Protein AF-A0A2P6PM09-F1 (afdb_monomer_lite)

Structure (mmCIF, N/CA/C/O backbone):
data_AF-A0A2P6PM09-F1
#
_entry.id   AF-A0A2P6PM09-F1
#
loop_
_atom_site.group_PDB
_atom_site.id
_atom_site.type_symbol
_atom_site.label_atom_id
_atom_site.label_alt_id
_atom_site.label_comp_id
_atom_site.label_asym_id
_atom_site.label_entity_id
_atom_site.label_seq_id
_atom_site.pdbx_PDB_ins_code
_atom_site.Cartn_x
_atom_site.Cartn_y
_atom_site.Cartn_z
_atom_site.occupancy
_atom_site.B_iso_or_equiv
_atom_site.auth_seq_id
_atom_site.auth_comp_id
_atom_site.auth_asym_id
_atom_site.auth_atom_id
_atom_site.pdbx_PDB_model_num
ATOM 1 N N . MET A 1 1 ? 12.568 -8.141 -3.820 1.00 71.38 1 MET A N 1
ATOM 2 C CA . MET A 1 1 ? 11.173 -7.663 -3.895 1.00 71.38 1 MET A CA 1
ATOM 3 C C . MET A 1 1 ? 10.955 -6.549 -2.881 1.00 71.38 1 MET A C 1
ATOM 5 O O . MET A 1 1 ? 11.333 -6.743 -1.737 1.00 71.38 1 MET A O 1
ATOM 9 N N . CYS A 1 2 ? 10.414 -5.392 -3.275 1.00 85.44 2 CYS A N 1
ATOM 10 C CA . CYS A 1 2 ? 10.386 -4.193 -2.427 1.00 85.44 2 CYS A CA 1
ATOM 11 C C . CYS A 1 2 ? 8.948 -3.800 -2.032 1.00 85.44 2 CYS A C 1
ATOM 13 O O . CYS A 1 2 ? 8.104 -3.574 -2.901 1.00 85.44 2 CYS A O 1
ATOM 15 N N . ALA A 1 3 ? 8.652 -3.728 -0.728 1.00 88.50 3 ALA A N 1
ATOM 16 C CA . ALA A 1 3 ? 7.314 -3.406 -0.216 1.00 88.50 3 ALA A CA 1
ATOM 17 C C . ALA A 1 3 ? 6.895 -1.960 -0.533 1.00 88.50 3 ALA A C 1
ATOM 19 O O . ALA A 1 3 ? 5.763 -1.719 -0.949 1.00 88.50 3 ALA A O 1
ATOM 20 N N . SER A 1 4 ? 7.826 -1.011 -0.415 1.00 86.00 4 SER A N 1
ATOM 21 C CA . SER A 1 4 ? 7.610 0.398 -0.757 1.00 86.00 4 SER A CA 1
ATOM 22 C C . SER A 1 4 ? 7.308 0.591 -2.243 1.00 86.00 4 SER A C 1
ATOM 24 O O . SER A 1 4 ? 6.404 1.352 -2.575 1.00 86.00 4 SER A O 1
ATOM 26 N N . LEU A 1 5 ? 7.963 -0.158 -3.137 1.00 85.75 5 LEU A N 1
ATOM 27 C CA . LEU A 1 5 ? 7.642 -0.129 -4.569 1.00 85.75 5 L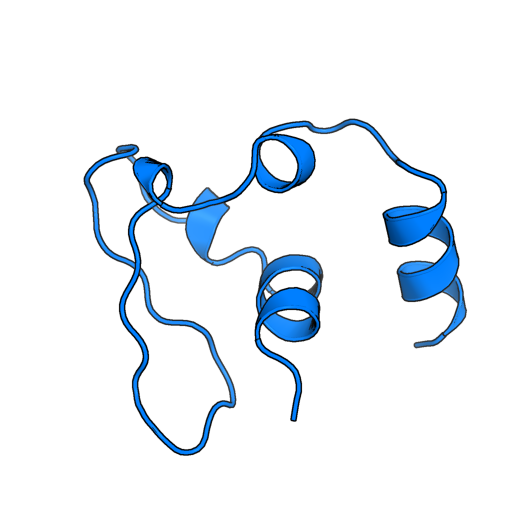EU A CA 1
ATOM 28 C C . LEU A 1 5 ? 6.204 -0.605 -4.843 1.00 85.75 5 LEU A C 1
ATOM 30 O O . LEU A 1 5 ? 5.469 0.040 -5.583 1.00 85.75 5 LEU A O 1
ATOM 34 N N . ASN A 1 6 ? 5.764 -1.690 -4.198 1.00 89.00 6 ASN A N 1
ATOM 35 C CA . ASN A 1 6 ? 4.390 -2.184 -4.345 1.00 89.00 6 ASN A CA 1
ATOM 36 C C . ASN A 1 6 ? 3.351 -1.206 -3.768 1.00 89.00 6 ASN A C 1
ATOM 38 O O . ASN A 1 6 ? 2.278 -1.032 -4.346 1.00 89.00 6 ASN A O 1
ATOM 42 N N . LEU A 1 7 ? 3.668 -0.543 -2.652 1.00 89.12 7 LEU A N 1
ATOM 43 C CA . LEU A 1 7 ? 2.831 0.513 -2.080 1.00 89.12 7 LEU A CA 1
ATOM 44 C C . LEU A 1 7 ? 2.663 1.701 -3.035 1.00 89.12 7 LEU A C 1
ATOM 46 O O . LEU A 1 7 ? 1.563 2.242 -3.123 1.00 89.12 7 LEU A O 1
ATOM 50 N N . LEU A 1 8 ? 3.723 2.085 -3.753 1.00 85.31 8 LEU A N 1
ATOM 51 C CA . LEU A 1 8 ? 3.689 3.171 -4.737 1.00 85.31 8 LEU A CA 1
ATOM 52 C C . LEU A 1 8 ? 2.907 2.795 -5.998 1.00 85.31 8 LEU A C 1
ATOM 54 O O . LEU A 1 8 ? 2.095 3.591 -6.464 1.00 85.31 8 LEU A O 1
ATOM 58 N N . LEU A 1 9 ? 3.140 1.588 -6.519 1.00 85.19 9 LEU A N 1
ATOM 59 C CA . LEU A 1 9 ? 2.545 1.091 -7.759 1.00 85.19 9 LEU A CA 1
ATOM 60 C C . LEU A 1 9 ? 1.046 0.834 -7.640 1.00 85.19 9 LEU A C 1
ATOM 62 O O . LEU A 1 9 ? 0.256 1.307 -8.450 1.00 85.19 9 LEU A O 1
ATOM 66 N N . TYR A 1 10 ? 0.651 0.069 -6.625 1.00 89.25 10 TYR A N 1
ATOM 67 C CA . TYR A 1 10 ? -0.719 -0.432 -6.508 1.00 89.25 10 TYR A CA 1
ATOM 68 C C . TYR A 1 10 ? -1.579 0.380 -5.546 1.00 89.25 10 TYR A C 1
ATOM 70 O O . TYR A 1 10 ? -2.793 0.170 -5.491 1.00 89.25 10 TYR A O 1
ATOM 78 N N . GLN A 1 11 ? -0.946 1.263 -4.766 1.00 90.31 11 GLN A N 1
ATOM 79 C CA . GLN A 1 11 ? -1.585 2.166 -3.810 1.00 90.31 11 GLN A CA 1
ATOM 80 C C . GLN A 1 11 ? -2.690 1.485 -2.975 1.00 90.31 11 GLN A C 1
ATOM 82 O O . GLN A 1 11 ? -3.793 2.022 -2.863 1.00 90.31 11 GLN A O 1
ATOM 87 N N . PRO A 1 12 ? -2.439 0.300 -2.370 1.00 92.00 12 PRO A N 1
ATOM 88 C CA . PRO A 1 12 ? -3.477 -0.444 -1.649 1.00 92.00 12 PRO A CA 1
ATOM 89 C C . PRO A 1 12 ? -4.039 0.358 -0.465 1.00 92.00 12 PRO A C 1
ATOM 91 O O . PRO A 1 12 ? -5.222 0.266 -0.157 1.00 92.00 12 PRO A O 1
ATOM 94 N N . HIS A 1 13 ? -3.218 1.227 0.127 1.00 91.19 13 HIS A N 1
ATOM 95 C CA . HIS A 1 13 ? -3.592 2.145 1.198 1.00 91.19 13 HIS A CA 1
ATOM 96 C C . HIS A 1 13 ? -4.612 3.218 0.789 1.00 91.19 13 HIS A C 1
A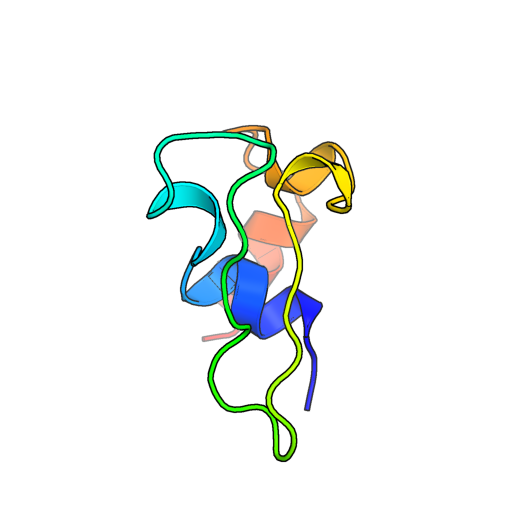TOM 98 O O . HIS A 1 13 ? -5.215 3.823 1.670 1.00 91.19 13 HIS A O 1
ATOM 104 N N . LYS A 1 14 ? -4.835 3.476 -0.508 1.00 90.44 14 LYS A N 1
ATOM 105 C CA . LYS A 1 14 ? -5.901 4.380 -0.987 1.00 90.44 14 LYS A CA 1
ATOM 106 C C . LYS A 1 14 ? -7.246 3.676 -1.174 1.00 90.44 14 LYS A C 1
ATOM 108 O O . LYS A 1 14 ? -8.252 4.346 -1.359 1.00 90.44 14 LYS A O 1
ATOM 113 N N . LYS A 1 15 ? -7.266 2.339 -1.138 1.00 90.19 15 LYS A N 1
ATOM 114 C CA . LYS A 1 15 ? -8.477 1.528 -1.343 1.00 90.19 15 LYS A CA 1
ATOM 115 C C . LYS A 1 15 ? -9.261 1.264 -0.057 1.00 90.19 15 LYS A C 1
ATOM 117 O O . LYS A 1 15 ? -10.363 0.740 -0.133 1.00 90.19 15 LYS A O 1
ATOM 122 N N . VAL A 1 16 ? -8.686 1.601 1.094 1.00 91.62 16 VAL A N 1
ATOM 123 C CA . VAL A 1 16 ? -9.331 1.483 2.407 1.00 91.62 16 VAL A CA 1
ATOM 124 C C . VAL A 1 16 ? -10.007 2.795 2.795 1.00 91.62 16 VAL A C 1
ATOM 126 O O . VAL A 1 16 ? -9.524 3.877 2.451 1.00 91.62 16 VAL A O 1
ATOM 129 N N . SER A 1 17 ? -11.123 2.718 3.509 1.00 91.06 17 SER A N 1
ATOM 130 C CA . SER A 1 17 ? -11.921 3.884 3.895 1.00 91.06 17 SER A CA 1
ATOM 131 C C . SER A 1 17 ? -11.401 4.562 5.164 1.00 91.06 17 SER A C 1
ATOM 133 O O . SER A 1 17 ? -11.614 5.759 5.334 1.00 91.06 17 SER A O 1
ATOM 135 N N . SER A 1 18 ? -10.686 3.839 6.033 1.00 92.31 18 SER A N 1
ATOM 136 C CA . SER A 1 18 ? -10.149 4.364 7.299 1.00 92.31 18 SER A CA 1
ATOM 137 C C . SER A 1 18 ? -8.634 4.196 7.417 1.00 92.31 18 SER A C 1
ATOM 139 O O . SER A 1 18 ? -8.060 3.238 6.901 1.00 92.31 18 SER A O 1
ATOM 141 N N . ASP A 1 19 ? -7.980 5.089 8.163 1.00 90.75 19 ASP A N 1
ATOM 142 C CA . ASP A 1 19 ? -6.542 4.987 8.422 1.00 90.75 19 ASP A CA 1
ATOM 143 C C . ASP A 1 19 ? -6.169 3.781 9.295 1.00 90.75 19 ASP A C 1
ATOM 145 O O . ASP A 1 19 ? -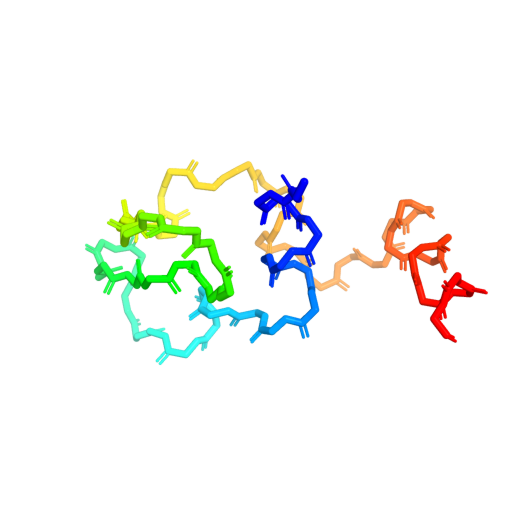5.042 3.283 9.225 1.00 90.75 19 ASP A O 1
ATOM 149 N N . SER A 1 20 ? -7.126 3.301 10.094 1.00 94.94 20 SER A N 1
ATOM 150 C CA . SER A 1 20 ? -7.000 2.120 10.955 1.00 94.94 20 SER A CA 1
ATOM 151 C C . SER A 1 20 ? -7.397 0.823 10.250 1.00 94.94 20 SER A C 1
ATOM 153 O O . SER A 1 20 ? -7.178 -0.262 10.787 1.00 94.94 20 SER A O 1
ATOM 155 N N . GLU A 1 21 ? -7.984 0.910 9.058 1.00 95.88 21 GLU A N 1
ATOM 156 C CA . GLU A 1 21 ? -8.360 -0.263 8.281 1.00 95.88 21 GLU A CA 1
ATOM 157 C C . GLU A 1 21 ? -7.113 -0.920 7.676 1.00 95.88 21 GLU A C 1
ATOM 159 O O . GLU A 1 21 ? -6.227 -0.262 7.121 1.00 95.88 21 GLU A O 1
ATOM 164 N N . SER A 1 22 ? -7.025 -2.244 7.811 1.00 95.62 22 SER A N 1
ATOM 165 C CA . SER A 1 22 ? -5.875 -3.003 7.329 1.00 95.62 22 SER A CA 1
ATOM 166 C C . SER A 1 22 ? -5.983 -3.310 5.837 1.00 95.62 22 SER A C 1
ATOM 168 O O . SER A 1 22 ? -7.010 -3.808 5.383 1.00 95.62 22 SER A O 1
ATOM 170 N N . PHE A 1 23 ? -4.886 -3.154 5.105 1.00 95.25 23 PHE A N 1
ATOM 171 C CA . PHE A 1 23 ? -4.726 -3.596 3.722 1.00 95.25 23 PHE A CA 1
ATOM 172 C C . PHE A 1 23 ? -3.520 -4.535 3.582 1.00 95.25 23 PHE A C 1
ATOM 174 O O . PHE A 1 23 ? -2.661 -4.617 4.461 1.00 95.25 23 PHE A O 1
ATOM 181 N N . VAL A 1 24 ? -3.447 -5.254 2.459 1.00 95.62 24 VAL A N 1
ATOM 182 C CA . VAL A 1 24 ? -2.344 -6.174 2.138 1.00 95.62 24 VAL A CA 1
ATOM 183 C C . VAL A 1 24 ? -1.443 -5.557 1.074 1.00 95.62 24 VAL A C 1
ATOM 185 O O . VAL A 1 24 ? -1.934 -4.996 0.093 1.00 95.62 24 VAL A O 1
ATOM 188 N N . ILE A 1 25 ? -0.125 -5.686 1.242 1.00 93.19 25 ILE A N 1
ATOM 189 C CA . ILE A 1 25 ? 0.834 -5.304 0.199 1.00 93.19 25 ILE A CA 1
ATOM 190 C C . ILE A 1 25 ? 0.871 -6.408 -0.868 1.00 93.19 25 ILE A C 1
ATOM 192 O O . ILE A 1 25 ? 1.160 -7.560 -0.535 1.00 93.19 25 ILE A O 1
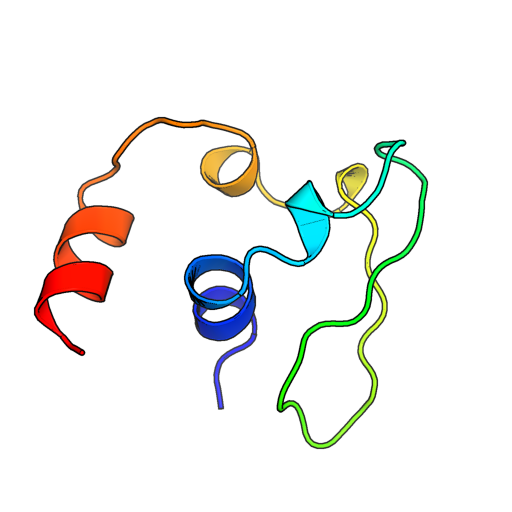ATOM 196 N N . PRO A 1 26 ? 0.581 -6.088 -2.141 1.00 90.12 26 PRO A N 1
ATOM 197 C CA . PRO A 1 26 ? 0.525 -7.086 -3.197 1.00 90.12 26 PRO A CA 1
ATOM 198 C C . PRO A 1 26 ? 1.912 -7.616 -3.568 1.00 90.12 26 PRO A C 1
ATOM 200 O O . PRO A 1 26 ? 2.946 -7.018 -3.266 1.00 90.12 26 PRO A O 1
ATOM 203 N N . ASN A 1 27 ? 1.891 -8.753 -4.259 1.00 89.94 27 ASN A N 1
ATOM 204 C CA . ASN A 1 27 ? 3.021 -9.452 -4.861 1.00 89.94 27 ASN A CA 1
ATOM 205 C C . ASN A 1 27 ? 4.075 -10.009 -3.883 1.00 89.94 27 ASN A C 1
ATOM 207 O O . ASN A 1 27 ? 4.888 -10.819 -4.302 1.00 89.94 27 ASN A O 1
ATOM 211 N N . LEU A 1 28 ? 4.080 -9.655 -2.597 1.00 89.31 28 LEU A N 1
ATOM 212 C CA . LEU A 1 28 ? 5.039 -10.209 -1.634 1.00 89.31 28 LEU A CA 1
ATOM 213 C C . LEU A 1 28 ? 4.824 -11.722 -1.401 1.00 89.31 28 LEU A C 1
ATOM 215 O O . LEU A 1 28 ? 3.677 -12.172 -1.382 1.00 89.31 28 LEU A O 1
ATOM 219 N N . PRO A 1 29 ? 5.900 -12.507 -1.162 1.00 88.81 29 PRO A N 1
ATOM 220 C CA . PRO A 1 29 ? 5.794 -13.949 -0.904 1.00 88.81 29 PRO A CA 1
ATOM 221 C C . PRO A 1 29 ? 4.970 -14.257 0.353 1.00 88.81 29 PRO A C 1
ATOM 223 O O . PRO A 1 29 ? 4.313 -15.292 0.444 1.00 88.81 29 PRO A O 1
ATOM 226 N N . ASN A 1 30 ? 4.959 -13.329 1.310 1.00 89.25 30 ASN A N 1
ATOM 227 C CA . ASN A 1 30 ? 4.137 -13.392 2.506 1.00 89.25 30 ASN A CA 1
ATOM 228 C C . ASN A 1 30 ? 3.078 -12.289 2.478 1.00 89.25 30 ASN A C 1
ATOM 230 O O . ASN A 1 30 ? 3.319 -11.173 2.013 1.00 89.25 30 ASN A O 1
ATOM 234 N N . LYS A 1 31 ? 1.907 -12.583 3.050 1.00 92.12 31 LYS A N 1
ATOM 235 C CA . LYS A 1 31 ? 0.829 -11.604 3.218 1.00 92.12 31 LYS A CA 1
ATOM 236 C C . LYS A 1 31 ? 1.184 -10.630 4.339 1.00 92.12 31 LYS A C 1
ATOM 238 O O . LYS A 1 31 ? 0.897 -10.892 5.505 1.00 92.12 31 LYS A O 1
ATOM 243 N N . ILE A 1 32 ? 1.789 -9.502 3.980 1.00 93.00 32 ILE A N 1
ATOM 244 C CA . ILE A 1 32 ? 2.056 -8.410 4.919 1.00 93.00 32 ILE A CA 1
ATOM 245 C C . ILE A 1 32 ? 0.817 -7.518 4.997 1.00 93.00 32 ILE A C 1
ATOM 247 O O . ILE A 1 32 ? 0.415 -6.926 3.992 1.00 93.00 32 ILE A O 1
ATOM 251 N N . LYS A 1 33 ? 0.215 -7.444 6.188 1.00 94.81 33 LYS A N 1
ATOM 252 C CA . LYS A 1 33 ? -0.895 -6.539 6.503 1.00 94.81 33 LYS A CA 1
ATOM 253 C C . LYS A 1 33 ? -0.361 -5.278 7.171 1.00 94.81 33 LYS A C 1
ATOM 255 O O . LYS A 1 33 ? 0.453 -5.383 8.085 1.00 94.81 33 LYS A O 1
ATOM 260 N N . MET A 1 34 ? -0.842 -4.120 6.738 1.00 94.06 34 MET A N 1
ATOM 261 C CA . MET A 1 34 ? -0.546 -2.827 7.356 1.00 94.06 34 MET A CA 1
ATOM 262 C C . MET A 1 34 ? -1.781 -1.930 7.353 1.00 94.06 34 MET A C 1
ATOM 264 O O . MET A 1 34 ? -2.732 -2.188 6.618 1.00 94.06 34 MET A O 1
ATOM 268 N N . THR A 1 35 ? -1.762 -0.873 8.156 1.00 94.69 35 THR A N 1
ATOM 269 C CA . THR A 1 35 ? -2.772 0.197 8.147 1.00 94.69 35 THR A CA 1
ATOM 270 C C . THR A 1 35 ? -2.171 1.494 7.601 1.00 94.69 35 THR A C 1
ATOM 272 O O . THR A 1 35 ? -0.947 1.621 7.502 1.00 94.69 35 THR A O 1
ATOM 275 N N . ARG A 1 36 ? -2.999 2.481 7.226 1.00 92.62 36 ARG A N 1
ATOM 276 C CA . ARG A 1 36 ? -2.488 3.771 6.717 1.00 92.62 36 ARG A CA 1
ATOM 277 C C . ARG A 1 36 ? -1.690 4.517 7.790 1.00 92.62 36 ARG A C 1
ATOM 279 O O . ARG A 1 36 ? -0.694 5.152 7.468 1.00 92.62 36 ARG A O 1
ATOM 286 N N . ASN A 1 37 ? -2.060 4.346 9.061 1.00 92.50 37 ASN A N 1
ATOM 287 C CA . ASN A 1 37 ? -1.346 4.911 10.212 1.00 92.50 37 ASN A CA 1
ATOM 288 C C . ASN A 1 37 ? 0.090 4.393 10.386 1.00 92.50 37 ASN A C 1
ATOM 290 O O . ASN A 1 37 ? 0.900 5.044 11.038 1.00 92.50 37 ASN A O 1
ATOM 294 N N . GLN A 1 38 ? 0.419 3.229 9.824 1.00 92.69 38 GLN A N 1
ATOM 295 C CA . GLN A 1 38 ? 1.776 2.676 9.861 1.00 92.69 38 GLN A CA 1
ATOM 296 C C . GLN A 1 38 ? 2.644 3.172 8.699 1.00 92.69 38 GLN A C 1
ATOM 298 O O . GLN A 1 38 ? 3.842 2.885 8.660 1.00 92.69 38 GLN A O 1
ATOM 303 N N . LEU A 1 39 ? 2.055 3.884 7.732 1.00 89.31 39 LEU A N 1
ATOM 304 C CA . LEU A 1 39 ? 2.786 4.380 6.581 1.00 89.31 39 LEU A CA 1
ATOM 305 C C . LEU A 1 39 ? 3.501 5.694 6.902 1.00 89.31 39 LEU A C 1
ATOM 307 O O . LEU A 1 39 ? 2.929 6.587 7.528 1.00 89.31 39 LEU A O 1
ATOM 311 N N . PRO A 1 40 ? 4.732 5.862 6.399 1.00 85.69 40 PRO A N 1
ATOM 312 C CA . PRO A 1 40 ? 5.383 7.160 6.383 1.00 85.69 40 PRO A CA 1
ATOM 313 C C . PRO A 1 40 ? 4.537 8.237 5.688 1.00 85.69 40 PRO A C 1
ATOM 315 O O . PRO A 1 40 ? 3.865 7.969 4.690 1.00 85.69 40 PRO A O 1
ATOM 318 N N . ALA A 1 41 ? 4.654 9.487 6.146 1.00 81.81 41 ALA A N 1
ATOM 319 C CA . ALA A 1 41 ? 3.865 10.617 5.645 1.00 81.81 41 ALA A CA 1
ATOM 320 C C . ALA A 1 41 ? 3.970 10.845 4.123 1.00 81.81 41 ALA A C 1
ATOM 322 O O . ALA A 1 41 ? 3.016 11.317 3.508 1.00 81.81 41 ALA A O 1
ATOM 323 N N . PHE A 1 42 ? 5.084 10.459 3.491 1.00 77.00 42 PHE A N 1
ATOM 324 C CA . PHE A 1 42 ? 5.272 10.598 2.043 1.00 77.00 42 PHE A CA 1
ATOM 325 C C . PHE A 1 42 ? 4.373 9.672 1.203 1.00 77.00 42 PHE A C 1
ATOM 327 O O . PHE A 1 42 ? 4.217 9.909 0.011 1.00 77.00 42 PHE A O 1
ATOM 334 N N . PHE A 1 43 ? 3.758 8.642 1.798 1.00 79.81 43 PHE A N 1
ATOM 335 C CA . PHE A 1 43 ? 2.715 7.847 1.134 1.00 79.81 43 PHE A CA 1
ATOM 336 C C . PHE A 1 43 ? 1.326 8.490 1.228 1.00 79.81 43 PHE A C 1
ATOM 338 O O . PHE A 1 43 ? 0.461 8.193 0.408 1.00 79.81 43 PHE A O 1
ATOM 345 N N . ASN A 1 44 ? 1.110 9.376 2.204 1.00 70.31 44 ASN A N 1
ATOM 346 C CA . ASN A 1 44 ? -0.184 10.019 2.447 1.00 70.31 44 ASN A CA 1
ATOM 347 C C . ASN A 1 44 ? -0.408 11.262 1.581 1.00 70.31 44 ASN A C 1
ATOM 349 O O . ASN A 1 44 ? -1.530 11.753 1.480 1.00 70.31 44 ASN A O 1
ATOM 353 N N . GLN A 1 45 ? 0.640 11.785 0.950 1.00 58.97 45 GLN A N 1
ATOM 354 C CA . GLN A 1 45 ? 0.561 13.021 0.192 1.00 58.97 45 GLN A CA 1
ATOM 355 C C . GLN A 1 45 ? 0.473 12.728 -1.310 1.00 58.97 45 GLN A C 1
ATOM 357 O O . GLN A 1 45 ? 1.317 12.034 -1.870 1.00 58.97 45 GLN A O 1
ATOM 362 N N . ASN A 1 46 ? -0.488 13.358 -1.996 1.00 56.91 46 ASN A N 1
ATOM 363 C CA . ASN A 1 46 ? -0.480 13.552 -3.458 1.00 56.91 46 ASN A CA 1
ATOM 364 C C . ASN A 1 46 ? 0.685 14.467 -3.912 1.00 56.91 46 ASN A C 1
ATOM 366 O O . ASN A 1 46 ? 0.597 15.141 -4.933 1.00 56.91 46 ASN A O 1
ATOM 370 N N . VAL A 1 47 ? 1.759 14.541 -3.125 1.00 56.19 47 VAL A N 1
ATOM 371 C CA . VAL A 1 47 ? 2.955 15.304 -3.429 1.00 56.19 47 VAL A CA 1
ATOM 372 C C . VAL A 1 47 ? 3.823 14.403 -4.278 1.00 56.19 47 VAL A C 1
ATOM 374 O O . VAL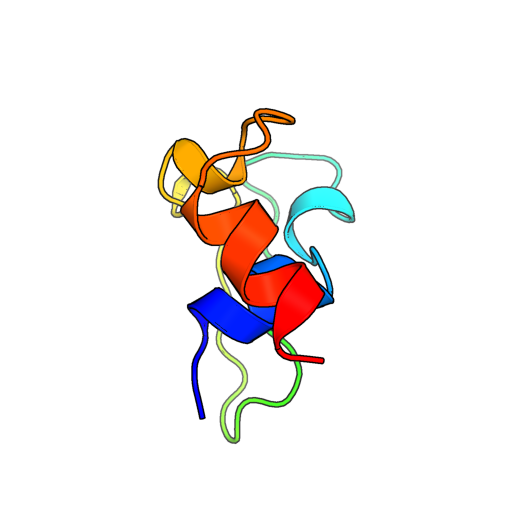 A 1 47 ? 4.337 13.376 -3.832 1.00 56.19 47 VAL A O 1
ATOM 377 N N . GLU A 1 48 ? 3.952 14.793 -5.535 1.00 58.53 48 GLU A N 1
ATOM 378 C CA . GLU A 1 48 ? 4.889 14.178 -6.448 1.00 58.53 48 GLU A CA 1
ATOM 379 C C . GLU A 1 48 ? 6.313 14.530 -5.993 1.00 58.53 48 GLU A C 1
ATOM 381 O O . GLU A 1 48 ? 6.885 15.555 -6.358 1.00 58.53 48 GLU A O 1
ATOM 386 N N . THR A 1 49 ? 6.869 13.699 -5.116 1.00 65.31 49 THR A N 1
ATOM 387 C CA . THR A 1 49 ? 8.268 13.797 -4.694 1.00 65.31 49 THR A CA 1
ATOM 388 C C . THR A 1 49 ? 9.181 13.318 -5.817 1.00 65.31 49 THR A C 1
ATOM 390 O O . THR A 1 49 ? 8.785 12.478 -6.631 1.00 65.31 49 THR A O 1
ATOM 393 N N . GLU A 1 50 ? 10.431 13.778 -5.832 1.00 67.25 50 GLU A N 1
ATOM 394 C CA . GLU A 1 50 ? 11.449 13.301 -6.782 1.00 67.25 50 GLU A CA 1
ATOM 395 C C . GLU A 1 50 ? 11.540 11.764 -6.793 1.00 67.25 50 GLU A C 1
ATOM 397 O O . GLU A 1 50 ? 11.664 11.149 -7.848 1.00 67.25 50 GLU A O 1
ATOM 402 N N . PHE A 1 51 ? 11.326 11.119 -5.640 1.00 68.31 51 PHE A N 1
ATOM 403 C CA .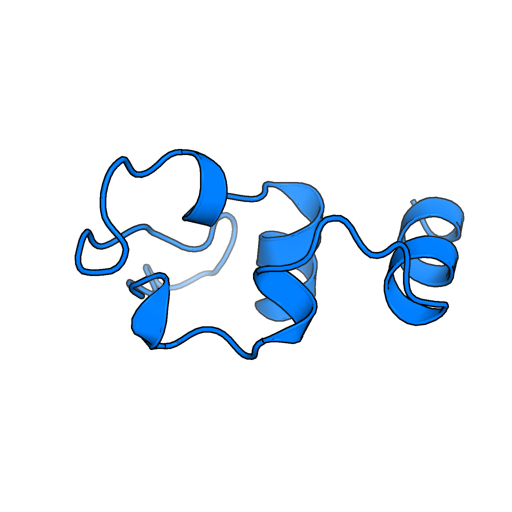 PHE A 1 51 ? 11.240 9.663 -5.540 1.00 68.31 51 PHE A CA 1
ATOM 404 C C . PHE A 1 51 ? 10.060 9.074 -6.330 1.00 68.31 51 PHE A C 1
ATOM 406 O O . PHE A 1 51 ? 10.212 8.076 -7.032 1.00 68.31 51 PHE A O 1
ATOM 413 N N . THR A 1 52 ? 8.869 9.676 -6.256 1.00 66.62 52 THR A N 1
ATOM 414 C CA . THR A 1 52 ? 7.720 9.227 -7.064 1.00 66.62 52 THR A CA 1
ATOM 415 C C . THR A 1 52 ? 7.924 9.463 -8.562 1.00 66.62 52 THR A C 1
ATOM 417 O O . THR A 1 52 ? 7.492 8.625 -9.352 1.00 66.62 52 THR A O 1
ATOM 420 N N . LYS A 1 53 ? 8.632 10.531 -8.962 1.00 69.88 53 LYS A N 1
ATOM 421 C CA . LYS A 1 53 ? 8.969 10.804 -10.373 1.00 69.88 53 LYS A CA 1
ATOM 422 C C . LYS A 1 53 ? 9.949 9.774 -10.933 1.00 69.88 53 LYS A C 1
ATOM 424 O O . LYS A 1 53 ? 9.688 9.198 -11.984 1.00 69.88 53 LYS A O 1
ATOM 429 N N . LEU A 1 54 ? 11.026 9.484 -10.199 1.00 67.00 54 LEU A N 1
ATOM 430 C CA . LEU A 1 54 ? 12.031 8.488 -10.592 1.00 67.00 54 LEU A CA 1
ATOM 431 C C . LEU A 1 54 ? 11.430 7.085 -10.756 1.00 67.00 54 LEU A C 1
ATOM 433 O O . LEU A 1 54 ? 11.784 6.363 -11.688 1.00 67.00 54 LEU A O 1
ATOM 437 N N . ASN A 1 55 ? 10.482 6.710 -9.892 1.00 62.41 55 ASN A N 1
ATOM 438 C CA . ASN A 1 55 ? 9.826 5.405 -9.985 1.00 62.41 55 ASN A CA 1
ATOM 439 C C . ASN A 1 55 ? 8.884 5.296 -11.191 1.00 62.41 55 ASN A C 1
ATOM 441 O O . ASN A 1 55 ? 8.837 4.237 -11.803 1.00 62.41 55 ASN A O 1
ATOM 445 N N . LYS A 1 56 ? 8.170 6.369 -11.567 1.00 62.22 56 LYS A N 1
ATOM 446 C CA . LYS A 1 56 ? 7.354 6.390 -12.796 1.00 62.22 56 LYS A CA 1
ATOM 447 C C . LYS A 1 56 ? 8.207 6.253 -14.060 1.00 62.22 56 LYS A C 1
ATOM 449 O O . LYS A 1 56 ? 7.742 5.673 -15.027 1.00 62.22 56 LYS A O 1
ATOM 454 N N . ALA A 1 57 ? 9.427 6.791 -14.044 1.00 65.00 57 ALA A N 1
ATOM 455 C CA . ALA A 1 57 ? 10.347 6.742 -15.180 1.00 65.00 57 ALA A CA 1
ATOM 456 C C . ALA A 1 57 ? 11.100 5.403 -15.322 1.00 65.00 57 ALA A C 1
ATOM 458 O O . ALA A 1 57 ? 11.751 5.186 -16.338 1.00 65.00 57 ALA A O 1
ATOM 459 N N . SER A 1 58 ? 11.043 4.527 -14.312 1.00 58.56 58 SER A N 1
ATOM 460 C CA . SER A 1 58 ? 11.757 3.238 -14.290 1.00 58.56 58 SER A CA 1
ATOM 461 C C . SER A 1 58 ? 10.862 2.025 -14.594 1.00 58.56 58 SER A C 1
ATOM 463 O O . SER A 1 58 ? 11.292 0.893 -14.371 1.00 58.56 58 SER A O 1
ATOM 465 N N . ILE A 1 59 ? 9.623 2.247 -15.049 1.00 56.06 59 ILE A N 1
ATOM 466 C CA . ILE A 1 59 ? 8.648 1.208 -15.428 1.00 56.06 59 ILE A CA 1
ATOM 467 C C . ILE A 1 59 ? 8.341 1.324 -16.913 1.00 56.06 59 ILE A C 1
ATOM 469 O O . ILE A 1 59 ? 8.143 2.472 -17.368 1.00 56.06 59 ILE A O 1
#

Radius of gyration: 11.55 Å; chains: 1; bounding box: 24×29×26 Å

Secondary structure (DSSP, 8-state):
--HHHHHHHH-GGGS-SSTTSEEE-TT-SS--EEEGGGS-HHHH-----HHHHHHHHT-

pLDDT: mean 82.41, std 12.78, range [56.06, 95.88]

Organism: Rosa chinensis (NCBI:txid74649)

Sequence (59 aa):
MCASLNLLLYQPHKKVSSDSESFVIPNLPNKIKMTRNQLPAFFNQNVETEFTKLNKASI

Foldseek 3Di:
DDQVLQCLVVVQQVVDPDQPDWGFRPPDPDTDIDGNVPDDVVSVDPDCDPVSVVSVVVD